Protein AF-A0A6A4HEB8-F1 (afdb_monomer)

Radius of gyration: 18.89 Å; Cα contacts (8 Å, |Δi|>4): 90; chains: 1; bounding box: 44×34×55 Å

Mean predicted aligned error: 11.98 Å

Secondary structure (DSSP, 8-state):
-HHHHHHHHHHHHHHHHHHTT---SS-TTSS-PPPPPSS--TTT--TT-SS-PPPTTS-TTS-S--TT--HHHHHHHHHHHHHHHHHHHHT---SSS-TT----SS---TT--PPPHHHHHHHHHHHHHHHHTS-GGGS------

Foldseek 3Di:
DVLLVVLVLLLCLVVVCVVVQHDRPQDPPPPDDPQDDFAADPVPDDPPDPDGDGHPPQPPVNQDDDPPTCQVSRLSSVVSVLVVVLLCVQPDPDDDDDDDDPQGSPHDDPPRPDDDPVSVVVSVVSVVVSLVPDRPVPRDPPPDD

Structure (mmCIF, N/CA/C/O backbone):
data_AF-A0A6A4HEB8-F1
#
_entry.id   AF-A0A6A4HEB8-F1
#
loop_
_atom_site.group_PDB
_atom_site.id
_atom_site.type_symbol
_atom_site.label_atom_id
_atom_site.label_alt_id
_atom_site.label_comp_id
_atom_site.label_asym_id
_atom_site.label_entity_id
_atom_site.label_seq_id
_atom_site.pdbx_PDB_ins_code
_atom_site.Cartn_x
_atom_site.Cartn_y
_atom_site.Cartn_z
_atom_site.occupancy
_atom_site.B_iso_or_equiv
_atom_site.auth_seq_id
_atom_site.auth_comp_id
_atom_site.auth_asym_id
_atom_site.auth_atom_id
_atom_site.pdbx_PDB_model_num
ATOM 1 N N . MET A 1 1 ? -17.908 6.199 5.463 1.00 66.69 1 MET A N 1
ATOM 2 C CA . MET A 1 1 ? -17.904 5.033 4.546 1.00 66.69 1 MET A CA 1
ATOM 3 C C . MET A 1 1 ? -17.167 5.230 3.214 1.00 66.69 1 MET A C 1
ATOM 5 O O . MET A 1 1 ? -16.189 4.523 3.014 1.00 66.69 1 MET A O 1
ATOM 9 N N . ARG A 1 2 ? -17.541 6.171 2.323 1.00 76.69 2 ARG A N 1
ATOM 10 C CA . ARG A 1 2 ? -16.935 6.311 0.967 1.00 76.69 2 ARG A CA 1
ATOM 11 C C . ARG A 1 2 ? -15.393 6.296 0.929 1.00 76.69 2 ARG A C 1
ATOM 13 O O . ARG A 1 2 ? -14.816 5.589 0.116 1.00 76.69 2 ARG A O 1
ATOM 20 N N . ARG A 1 3 ? -14.732 6.992 1.866 1.00 80.00 3 ARG A N 1
ATOM 21 C CA . ARG A 1 3 ? -13.261 6.988 2.036 1.00 80.00 3 ARG A CA 1
ATOM 22 C C . ARG A 1 3 ? -12.681 5.576 2.206 1.00 80.00 3 ARG A C 1
ATOM 24 O O . ARG A 1 3 ? -11.677 5.253 1.595 1.00 80.00 3 ARG A O 1
ATOM 31 N N . ARG A 1 4 ? -13.306 4.720 3.015 1.00 78.81 4 ARG A N 1
ATOM 32 C CA . ARG A 1 4 ? -12.812 3.353 3.257 1.00 78.81 4 ARG A CA 1
ATOM 33 C C . ARG A 1 4 ? -13.056 2.434 2.071 1.00 78.81 4 ARG A C 1
ATOM 35 O O . ARG A 1 4 ? -12.195 1.632 1.733 1.00 78.81 4 ARG A O 1
ATOM 42 N N . VAL A 1 5 ? -14.206 2.573 1.419 1.00 84.81 5 VAL A N 1
ATOM 43 C CA . VAL A 1 5 ? -14.484 1.838 0.180 1.00 84.81 5 VAL A CA 1
ATOM 44 C C . VAL A 1 5 ? -13.407 2.165 -0.854 1.00 84.81 5 VAL A C 1
ATOM 46 O O . VAL A 1 5 ? -12.793 1.254 -1.394 1.00 84.81 5 VAL A O 1
ATOM 49 N N . TRP A 1 6 ? -13.081 3.450 -1.017 1.00 87.50 6 TRP A N 1
ATOM 50 C CA . TRP A 1 6 ? -12.002 3.893 -1.897 1.00 87.50 6 TRP A CA 1
ATOM 51 C C . TRP A 1 6 ? -10.647 3.252 -1.564 1.00 87.50 6 TRP A C 1
ATOM 53 O O . TRP A 1 6 ? -10.038 2.626 -2.424 1.00 87.50 6 TRP A O 1
ATOM 63 N N . TRP A 1 7 ? -10.200 3.325 -0.306 1.00 88.94 7 TRP A N 1
ATOM 64 C CA . TRP A 1 7 ? -8.931 2.714 0.115 1.00 88.94 7 TRP A CA 1
ATOM 65 C C . TRP A 1 7 ? -8.907 1.184 -0.022 1.00 88.94 7 TRP A C 1
ATOM 67 O O . TRP A 1 7 ? -7.853 0.604 -0.263 1.00 88.94 7 TRP A O 1
ATOM 77 N N . THR A 1 8 ? -10.062 0.525 0.087 1.00 90.69 8 THR A N 1
ATOM 78 C CA . THR A 1 8 ? -10.182 -0.921 -0.149 1.00 90.69 8 THR A CA 1
ATOM 79 C C . THR A 1 8 ? -10.037 -1.254 -1.629 1.00 90.69 8 THR A C 1
ATOM 81 O O . THR A 1 8 ? -9.290 -2.165 -1.969 1.00 90.69 8 THR A O 1
ATOM 84 N N . ILE A 1 9 ? -10.702 -0.495 -2.502 1.00 92.88 9 ILE A N 1
ATOM 85 C CA . ILE A 1 9 ? -10.585 -0.640 -3.958 1.00 92.88 9 ILE A CA 1
ATOM 86 C C . ILE A 1 9 ? -9.133 -0.406 -4.391 1.00 92.88 9 ILE A C 1
ATOM 88 O O . ILE A 1 9 ? -8.578 -1.230 -5.105 1.00 92.88 9 ILE A O 1
ATOM 92 N N . MET A 1 10 ? -8.494 0.655 -3.890 1.00 91.38 10 MET A N 1
ATOM 93 C CA . MET A 1 10 ? -7.082 0.963 -4.155 1.00 91.38 10 MET A CA 1
ATOM 94 C C . MET A 1 10 ? -6.138 -0.172 -3.751 1.00 91.38 10 MET A C 1
ATOM 96 O O . MET A 1 10 ? -5.205 -0.491 -4.484 1.00 91.38 10 MET A O 1
ATOM 100 N N . TYR A 1 11 ? -6.369 -0.774 -2.581 1.00 93.06 11 TYR A N 1
ATOM 101 C CA . TYR A 1 11 ? -5.587 -1.918 -2.121 1.00 93.06 11 TYR A CA 1
ATOM 102 C C . TYR A 1 11 ? -5.750 -3.122 -3.056 1.00 93.06 11 TYR A C 1
ATOM 104 O O . TYR A 1 11 ? -4.752 -3.718 -3.449 1.00 93.06 11 TYR A O 1
ATOM 112 N N . TYR A 1 12 ? -6.986 -3.468 -3.429 1.00 95.31 12 TYR A N 1
ATOM 113 C CA . TYR A 1 12 ? -7.234 -4.615 -4.303 1.00 95.31 12 TYR A CA 1
ATOM 114 C C . TYR A 1 12 ? -6.743 -4.392 -5.731 1.00 95.31 12 TYR A C 1
ATOM 116 O O . TYR A 1 12 ? -6.182 -5.319 -6.299 1.00 95.31 12 TYR A O 1
ATOM 124 N N . ASP A 1 13 ? -6.888 -3.187 -6.284 1.00 93.31 13 ASP A N 1
ATOM 125 C CA . ASP A 1 13 ? -6.310 -2.828 -7.584 1.00 93.31 13 ASP A CA 1
ATOM 126 C C . ASP A 1 13 ? -4.800 -3.089 -7.588 1.00 93.31 13 ASP A C 1
ATOM 128 O O . ASP A 1 13 ? -4.293 -3.799 -8.452 1.00 93.31 13 ASP A O 1
ATOM 132 N N . LEU A 1 14 ? -4.091 -2.612 -6.560 1.00 90.81 14 LEU A N 1
ATOM 133 C CA . LEU A 1 14 ? -2.652 -2.819 -6.422 1.00 90.81 14 LEU A CA 1
ATOM 134 C C . LEU A 1 14 ? -2.279 -4.295 -6.227 1.00 90.81 14 LEU A C 1
ATOM 136 O O . LEU A 1 14 ? -1.371 -4.787 -6.889 1.00 90.81 14 LEU A O 1
ATOM 140 N N . PHE A 1 15 ? -2.968 -4.988 -5.319 1.00 92.62 15 PHE A N 1
ATOM 141 C CA . PHE A 1 15 ? -2.682 -6.380 -4.973 1.00 92.62 15 PHE A CA 1
ATOM 142 C C . PHE A 1 15 ? -2.943 -7.331 -6.144 1.00 92.62 15 PHE A C 1
ATOM 144 O O . PHE A 1 15 ? -2.106 -8.169 -6.460 1.00 92.62 15 PHE A O 1
ATOM 151 N N . VAL A 1 16 ? -4.094 -7.198 -6.807 1.00 93.56 16 VAL A N 1
ATOM 152 C CA . VAL A 1 16 ? -4.447 -8.039 -7.958 1.00 93.56 16 VAL A CA 1
ATOM 153 C C . VAL A 1 16 ? -3.485 -7.783 -9.111 1.00 93.56 16 VAL A C 1
A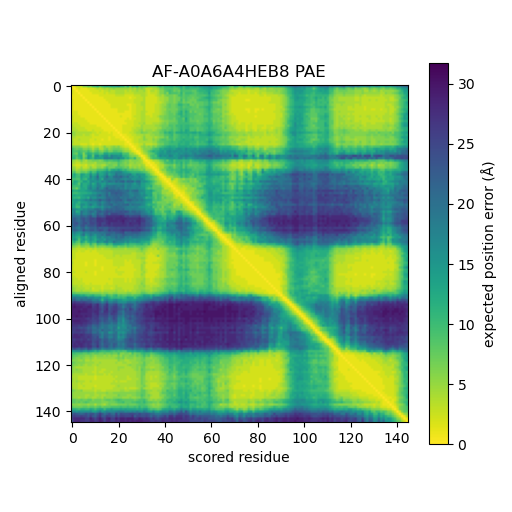TOM 155 O O . VAL A 1 16 ? -3.033 -8.732 -9.744 1.00 93.56 16 VAL A O 1
ATOM 158 N N . SER A 1 17 ? -3.118 -6.523 -9.341 1.00 88.31 17 SER A N 1
ATOM 159 C CA . SER A 1 17 ? -2.150 -6.158 -10.376 1.00 88.31 17 SER A CA 1
ATOM 160 C C . SER A 1 17 ? -0.781 -6.794 -10.137 1.00 88.31 17 SER A C 1
ATOM 162 O O . SER A 1 17 ? -0.190 -7.308 -11.082 1.00 88.31 17 SER A O 1
ATOM 164 N N . ASP A 1 18 ? -0.330 -6.877 -8.881 1.00 86.31 18 ASP A N 1
ATOM 165 C CA . ASP A 1 18 ? 0.897 -7.608 -8.529 1.00 86.31 18 ASP A CA 1
ATOM 166 C C . ASP A 1 18 ? 0.792 -9.098 -8.803 1.00 86.31 18 ASP A C 1
ATOM 168 O O . ASP A 1 18 ? 1.661 -9.667 -9.454 1.00 86.31 18 ASP A O 1
ATOM 172 N N . VAL A 1 19 ? -0.290 -9.732 -8.349 1.00 89.69 19 VAL A N 1
ATOM 173 C CA . VAL A 1 19 ? -0.509 -11.168 -8.575 1.00 89.69 19 VAL A CA 1
ATOM 174 C C . VAL A 1 19 ? -0.574 -11.487 -10.073 1.00 89.69 19 VAL A C 1
ATOM 176 O O . VAL A 1 19 ? -0.107 -12.537 -10.508 1.00 89.69 19 VAL A O 1
ATOM 179 N N . MET A 1 20 ? -1.140 -10.582 -10.872 1.00 87.62 20 MET A N 1
ATOM 180 C CA . MET A 1 20 ? -1.292 -10.743 -12.319 1.00 87.62 20 MET A CA 1
ATOM 181 C C . MET A 1 20 ? -0.091 -10.239 -13.133 1.00 87.62 20 MET A C 1
ATOM 183 O O . MET A 1 20 ? -0.106 -10.362 -14.360 1.00 87.62 20 MET A O 1
ATOM 187 N N . ASN A 1 21 ? 0.934 -9.671 -12.490 1.00 79.75 21 ASN A N 1
ATOM 188 C CA . ASN A 1 21 ? 2.053 -8.995 -13.151 1.00 79.75 21 ASN A CA 1
ATOM 189 C C . ASN A 1 21 ? 1.600 -7.931 -14.176 1.00 79.75 21 ASN A C 1
ATOM 191 O O . ASN A 1 21 ? 2.163 -7.815 -15.266 1.00 79.75 21 ASN A O 1
ATOM 195 N N . GLN A 1 22 ? 0.552 -7.176 -13.848 1.00 81.62 22 GLN A N 1
ATOM 196 C CA . GLN A 1 22 ? 0.005 -6.090 -14.663 1.00 81.62 22 GLN A CA 1
ATOM 197 C C . GLN A 1 22 ? 0.180 -4.738 -13.955 1.00 81.62 22 GLN A C 1
ATOM 199 O O . GLN A 1 22 ? 0.328 -4.696 -12.735 1.00 81.62 22 GLN A O 1
ATOM 204 N N . PRO A 1 23 ? 0.144 -3.610 -14.685 1.00 80.88 23 PRO A N 1
ATOM 205 C CA . PRO A 1 23 ? 0.020 -2.300 -14.059 1.00 80.88 23 PRO A CA 1
ATOM 206 C C . PRO A 1 23 ? -1.327 -2.136 -13.331 1.00 80.88 23 PRO A C 1
ATOM 208 O O . PRO A 1 23 ? -2.355 -2.509 -13.901 1.00 80.88 23 PRO A O 1
ATOM 211 N N . PRO A 1 24 ? -1.350 -1.499 -12.141 1.00 87.06 24 PRO A N 1
ATOM 212 C CA . PRO A 1 24 ? -2.582 -1.042 -11.503 1.00 87.06 24 PRO A CA 1
ATOM 213 C C . PRO A 1 24 ? -3.412 -0.153 -12.427 1.00 87.06 24 PRO A C 1
ATOM 215 O O . PRO A 1 24 ? -2.871 0.712 -13.122 1.00 87.06 24 PRO A O 1
ATOM 218 N N . LEU A 1 25 ? -4.732 -0.347 -12.420 1.00 88.06 25 LEU A N 1
ATOM 219 C CA . LEU A 1 25 ? -5.654 0.408 -13.268 1.0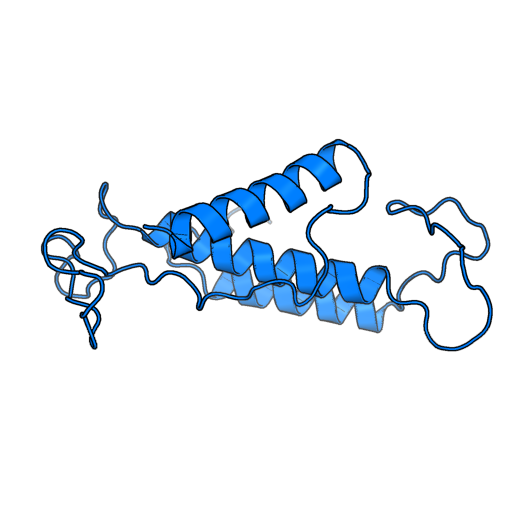0 88.06 25 LEU A CA 1
ATOM 220 C C . LEU A 1 25 ? -5.882 1.819 -12.728 1.00 88.06 25 LEU A C 1
ATOM 222 O O . LEU A 1 25 ? -6.154 2.749 -13.492 1.00 88.06 25 LEU A O 1
ATOM 226 N N . ILE A 1 26 ? -5.783 2.003 -11.410 1.00 88.88 26 ILE A N 1
ATOM 227 C CA . ILE A 1 26 ? -5.977 3.309 -10.795 1.00 88.88 26 ILE A CA 1
ATOM 228 C C . ILE A 1 26 ? -4.677 4.099 -10.889 1.00 88.88 26 ILE A C 1
ATOM 230 O O . ILE A 1 26 ? -3.726 3.875 -10.130 1.00 88.88 26 ILE A O 1
ATOM 234 N N . ALA A 1 27 ? -4.677 5.067 -11.806 1.00 81.44 27 ALA A N 1
ATOM 235 C CA . ALA A 1 27 ? -3.561 5.967 -12.057 1.00 81.44 27 ALA A CA 1
ATOM 236 C C . ALA A 1 27 ? -3.055 6.664 -10.784 1.00 81.44 27 ALA A C 1
ATOM 238 O O . ALA A 1 27 ? -3.811 6.964 -9.851 1.00 81.44 27 ALA A O 1
ATOM 239 N N . ASP A 1 28 ? -1.756 6.955 -10.768 1.00 70.50 28 ASP A N 1
ATOM 240 C CA . ASP A 1 28 ? -1.163 7.814 -9.750 1.00 70.50 28 ASP A CA 1
ATOM 241 C C . ASP A 1 28 ? -1.813 9.202 -9.776 1.00 70.50 28 ASP A C 1
ATOM 243 O O . ASP A 1 28 ? -2.105 9.751 -10.836 1.00 70.50 28 ASP A O 1
ATOM 247 N N . ASN A 1 29 ? -2.068 9.758 -8.588 1.00 68.31 29 ASN A N 1
ATOM 248 C CA . ASN A 1 29 ? -2.780 11.027 -8.379 1.00 68.31 29 ASN A CA 1
ATOM 249 C C . ASN A 1 29 ? -4.270 11.039 -8.788 1.00 68.31 29 ASN A C 1
ATOM 251 O O . ASN A 1 29 ? -4.880 12.108 -8.817 1.00 68.31 29 ASN A O 1
ATOM 255 N N . SER A 1 30 ? -4.888 9.875 -9.033 1.00 72.00 30 SER A N 1
ATOM 256 C CA . SER A 1 30 ? -6.354 9.756 -9.049 1.00 72.00 30 SER A CA 1
ATOM 257 C C . SER A 1 30 ? -6.951 10.158 -7.689 1.00 72.00 30 SER A C 1
ATOM 259 O O . SER A 1 30 ? -6.234 10.197 -6.686 1.00 72.00 30 SER A O 1
ATOM 261 N N . PHE A 1 31 ? -8.251 10.479 -7.658 1.00 62.31 31 PHE A N 1
ATOM 262 C CA . PHE A 1 31 ? -8.986 11.036 -6.510 1.00 62.31 31 PHE A CA 1
ATOM 263 C C . PHE A 1 31 ? -8.432 10.579 -5.147 1.00 62.31 31 PHE A C 1
ATOM 265 O O . PHE A 1 31 ? -8.622 9.438 -4.728 1.00 62.31 31 PHE A O 1
ATOM 272 N N . SER A 1 32 ? -7.732 11.467 -4.434 1.00 64.69 32 SER A N 1
ATOM 273 C CA . SER A 1 32 ? -7.087 11.125 -3.167 1.00 64.69 32 SER A CA 1
ATOM 274 C C . SER A 1 32 ? -7.930 11.611 -1.990 1.00 64.69 32 SER A C 1
ATOM 276 O O . SER A 1 32 ? -7.947 12.775 -1.595 1.00 64.69 32 SER A O 1
ATOM 278 N N . THR A 1 33 ? -8.676 10.692 -1.382 1.00 72.25 33 THR A N 1
ATOM 279 C CA . THR A 1 33 ? -9.223 10.955 -0.047 1.00 72.25 33 THR A CA 1
ATOM 280 C C . THR A 1 33 ? -8.106 10.882 0.992 1.00 72.25 33 THR A C 1
ATOM 282 O O . THR A 1 33 ? -7.223 10.035 0.865 1.00 72.25 33 THR A O 1
ATOM 285 N N . LYS A 1 34 ? -8.180 11.686 2.065 1.00 78.75 34 LYS A N 1
ATOM 286 C CA . LYS A 1 34 ? -7.283 11.556 3.234 1.00 78.75 34 LYS A CA 1
ATOM 287 C C . LYS A 1 34 ? -7.211 10.101 3.727 1.00 78.75 34 LYS A C 1
ATOM 289 O O . LYS A 1 34 ? -8.171 9.343 3.547 1.00 78.75 34 LYS A O 1
ATOM 294 N N . LEU A 1 35 ? -6.109 9.733 4.386 1.00 79.38 35 LEU A N 1
ATOM 295 C CA . LEU A 1 35 ? -5.993 8.423 5.028 1.00 79.38 35 LEU A CA 1
ATOM 296 C C . LEU A 1 35 ? -7.153 8.200 6.025 1.00 79.38 35 LEU A C 1
ATOM 298 O O . LEU A 1 35 ? -7.622 9.150 6.667 1.00 79.38 35 LEU A O 1
ATOM 302 N N . PRO A 1 36 ? -7.681 6.971 6.124 1.00 75.12 36 PRO A N 1
ATOM 303 C CA . PRO A 1 36 ? -8.626 6.6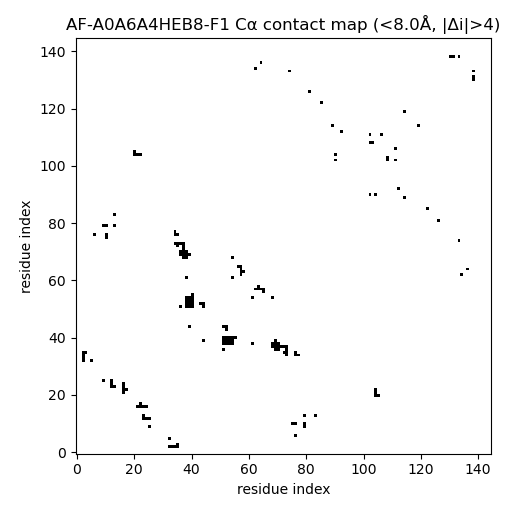06 7.172 1.00 75.12 36 PRO A CA 1
ATOM 304 C C . PRO A 1 36 ? -7.918 6.647 8.525 1.00 75.12 36 PRO A C 1
ATOM 306 O O . PRO A 1 36 ? -6.769 6.235 8.621 1.00 75.12 36 PRO A O 1
ATOM 309 N N . VAL A 1 37 ? -8.615 7.117 9.557 1.00 72.75 37 VAL A N 1
ATOM 310 C CA . VAL A 1 37 ? -8.073 7.181 10.919 1.00 72.75 37 VAL A CA 1
ATOM 311 C C . VAL A 1 37 ? -8.584 5.993 11.726 1.00 72.75 37 VAL A C 1
ATOM 313 O O . VAL A 1 37 ? -9.772 5.668 11.647 1.00 72.75 37 VAL A O 1
ATOM 316 N N . ALA A 1 38 ? -7.692 5.357 12.485 1.00 64.50 38 ALA A N 1
ATOM 317 C CA . ALA A 1 38 ? -7.961 4.175 13.297 1.00 64.50 38 ALA A CA 1
ATOM 318 C C . ALA A 1 38 ? -8.999 4.381 14.403 1.00 64.50 38 ALA A C 1
ATOM 320 O O . ALA A 1 38 ? -9.847 3.514 14.611 1.00 64.50 38 ALA A O 1
ATOM 321 N N . ASN A 1 39 ? -8.913 5.503 15.122 1.00 63.25 39 ASN A N 1
ATOM 322 C CA . ASN A 1 39 ? -9.691 5.749 16.336 1.00 63.25 39 ASN A CA 1
ATOM 323 C C . ASN A 1 39 ? -10.926 6.597 16.037 1.00 63.25 39 ASN A C 1
ATOM 325 O O . ASN A 1 39 ? -11.032 7.719 16.518 1.00 63.25 39 ASN A O 1
ATOM 329 N N . VAL A 1 40 ? -11.826 6.091 15.199 1.00 62.50 40 VAL A N 1
ATOM 330 C CA . VAL A 1 40 ? -13.070 6.788 14.859 1.00 62.50 40 VAL A CA 1
ATOM 331 C C . VAL A 1 40 ? -14.243 5.971 15.385 1.00 62.50 40 VAL A C 1
ATOM 333 O O . VAL A 1 40 ? -14.499 4.885 14.870 1.00 62.50 40 VAL A O 1
ATOM 336 N N . ASP A 1 41 ? -14.972 6.501 16.368 1.00 62.34 41 ASP A N 1
ATOM 337 C CA . ASP A 1 41 ? -16.285 5.959 16.738 1.00 62.34 41 ASP A CA 1
ATOM 338 C C . ASP A 1 41 ? -17.305 6.229 15.616 1.00 62.34 41 ASP A C 1
ATOM 340 O O . ASP A 1 41 ? -17.724 7.362 15.377 1.00 62.34 41 ASP A O 1
ATOM 344 N N . GLU A 1 42 ? -17.707 5.179 14.901 1.00 59.50 42 GLU A N 1
ATOM 345 C CA . GLU A 1 42 ? -18.633 5.264 13.766 1.00 59.50 42 GLU A CA 1
ATOM 346 C C . GLU A 1 42 ? -20.080 5.533 14.131 1.00 59.50 42 GLU A C 1
ATOM 348 O O . GLU A 1 42 ? -20.824 6.027 13.283 1.00 59.50 42 GLU A O 1
ATOM 353 N N . LYS A 1 43 ? -20.487 5.252 15.371 1.00 63.41 43 LYS A N 1
ATOM 354 C CA . LYS A 1 43 ? -21.831 5.626 15.821 1.00 63.41 43 LYS A CA 1
ATOM 355 C C . LYS A 1 43 ? -21.969 7.147 15.892 1.00 63.41 43 LYS A C 1
ATOM 357 O O . LYS A 1 43 ? -23.077 7.665 15.808 1.00 63.41 43 LYS A O 1
ATOM 362 N N . VAL A 1 44 ? -20.840 7.849 16.012 1.00 63.62 44 VAL A N 1
ATOM 363 C CA . VAL A 1 44 ? -20.765 9.299 16.222 1.00 63.62 44 VAL A CA 1
ATOM 364 C C . VAL A 1 44 ? -20.146 10.032 15.019 1.00 63.62 44 VAL A C 1
ATOM 366 O O . VAL A 1 44 ? -20.385 11.225 14.823 1.00 63.62 44 VAL A O 1
ATOM 369 N N . PHE A 1 45 ? -19.367 9.347 14.174 1.00 63.94 45 PHE A N 1
ATOM 370 C CA . PHE A 1 45 ? -18.693 9.950 13.022 1.00 63.94 45 PHE A CA 1
ATOM 371 C C . PHE A 1 45 ? -19.580 10.000 11.770 1.00 63.94 45 PHE A C 1
ATOM 373 O O . PHE A 1 45 ? -19.689 9.039 11.005 1.00 63.94 45 PHE A O 1
ATOM 380 N N . GLY A 1 46 ? -20.179 11.167 11.533 1.00 65.38 46 GLY A N 1
ATOM 381 C CA . GLY A 1 46 ? -21.050 11.455 10.397 1.00 65.38 46 GLY A CA 1
ATOM 382 C C . GLY A 1 46 ? -20.413 12.362 9.331 1.00 65.38 46 GLY A C 1
ATOM 383 O O . GLY A 1 46 ? -19.288 12.839 9.483 1.00 65.38 46 GLY A O 1
ATOM 384 N N . PRO A 1 47 ? -21.140 12.656 8.235 1.00 58.12 47 PRO A N 1
ATOM 385 C CA . PRO A 1 47 ? -20.659 13.507 7.139 1.00 58.12 47 PRO A CA 1
ATOM 386 C C . PRO A 1 47 ? -20.257 14.931 7.559 1.00 58.12 47 PRO A C 1
ATOM 388 O O . PRO A 1 47 ? -19.443 15.551 6.883 1.00 58.12 47 PRO A O 1
ATOM 391 N N . MET A 1 48 ? -20.813 15.425 8.671 1.00 65.62 48 MET A N 1
ATOM 392 C CA . MET A 1 48 ? -20.568 16.765 9.222 1.00 65.62 48 MET A CA 1
ATOM 393 C C . MET A 1 48 ? -19.526 16.781 10.349 1.00 65.62 48 MET A C 1
ATOM 395 O O . MET A 1 48 ? -19.260 17.831 10.933 1.00 65.62 48 MET A O 1
ATOM 399 N N . SER A 1 49 ? -18.938 15.634 10.695 1.00 63.91 49 SER A N 1
ATOM 400 C CA . SER A 1 49 ? -17.950 15.562 11.768 1.00 63.91 49 SER A CA 1
ATOM 401 C C . SER A 1 49 ? -16.672 16.308 11.375 1.00 63.91 49 SER A C 1
ATOM 403 O O . SER A 1 49 ? -15.925 15.887 10.494 1.00 63.91 49 SER A O 1
ATOM 405 N N . ILE A 1 50 ? -16.400 17.411 12.073 1.00 64.81 50 ILE A N 1
ATOM 406 C CA . ILE A 1 50 ? -15.173 18.216 11.928 1.00 64.81 50 ILE A CA 1
ATOM 407 C C . ILE A 1 50 ? -14.006 17.697 12.782 1.00 64.81 50 ILE A C 1
ATOM 409 O O . ILE A 1 50 ? -12.875 18.158 12.640 1.00 64.81 50 ILE A O 1
ATOM 413 N N . ARG A 1 51 ? -14.273 16.744 13.683 1.00 57.31 51 ARG A N 1
ATOM 414 C CA . ARG A 1 51 ? -13.295 16.111 14.577 1.00 57.31 51 ARG A CA 1
ATOM 415 C C . ARG A 1 51 ? -13.514 14.602 14.603 1.00 57.31 51 ARG A C 1
ATOM 417 O O . ARG A 1 51 ? -14.619 14.128 14.349 1.00 57.31 51 ARG A O 1
ATOM 424 N N . ILE A 1 52 ? -12.445 13.867 14.888 1.00 61.62 52 ILE A N 1
ATOM 425 C CA . ILE A 1 52 ? -12.459 12.409 15.014 1.00 61.62 52 ILE A CA 1
ATOM 426 C C . ILE A 1 52 ? -12.858 12.066 16.458 1.00 61.62 52 ILE A C 1
ATOM 428 O O . ILE A 1 52 ? -12.116 12.434 17.369 1.00 61.62 52 ILE A O 1
ATOM 432 N N . PRO A 1 53 ? -14.030 11.444 16.687 1.00 59.75 53 PRO A N 1
ATOM 433 C CA . PRO A 1 53 ? -14.456 11.062 18.025 1.00 59.75 53 PRO A CA 1
ATOM 434 C C . PRO A 1 53 ? -13.600 9.886 18.524 1.00 59.75 53 PRO A C 1
ATOM 436 O O . PRO A 1 53 ? -13.431 8.921 17.772 1.00 59.75 53 PRO A O 1
ATOM 439 N N . PRO A 1 54 ? -13.061 9.950 19.755 1.00 57.50 54 PRO A N 1
ATOM 440 C CA . PRO A 1 54 ? -12.253 8.874 20.321 1.00 57.50 54 PRO A CA 1
ATOM 441 C C . PRO A 1 54 ? -13.079 7.590 20.465 1.00 57.50 54 PRO A C 1
ATOM 443 O O . PRO A 1 54 ? -14.278 7.634 20.732 1.00 57.50 54 PRO A O 1
ATOM 446 N N . THR A 1 55 ? -12.441 6.435 20.282 1.00 58.62 55 THR A N 1
ATOM 447 C CA . THR A 1 55 ? -13.094 5.124 20.410 1.00 58.62 55 THR A CA 1
ATOM 448 C C . THR A 1 55 ? -13.395 4.795 21.866 1.00 58.62 55 THR A C 1
ATOM 450 O O . THR A 1 55 ? -12.505 4.884 22.705 1.00 58.62 55 THR A O 1
ATOM 453 N N . THR A 1 56 ? -14.600 4.300 22.144 1.00 56.94 56 THR A N 1
ATOM 454 C CA . THR A 1 56 ? -15.057 3.867 23.479 1.00 56.94 56 THR A CA 1
ATOM 455 C C . THR A 1 56 ? -14.345 2.615 24.016 1.00 56.94 56 THR A C 1
ATOM 457 O O . THR A 1 56 ? -14.470 2.314 25.196 1.00 56.94 56 THR A O 1
ATOM 460 N N . ALA A 1 57 ? -13.618 1.878 23.165 1.00 54.41 57 ALA A N 1
ATOM 461 C CA . ALA A 1 57 ? -13.040 0.562 23.470 1.00 54.41 57 ALA A CA 1
ATOM 462 C C . ALA A 1 57 ? -11.515 0.458 23.241 1.00 54.41 57 ALA A C 1
ATOM 464 O O . ALA A 1 57 ? -10.973 -0.644 23.188 1.00 54.41 57 ALA A O 1
ATOM 465 N N . GLY A 1 58 ? -10.814 1.583 23.077 1.00 51.34 58 GLY A N 1
ATOM 466 C CA . GLY A 1 58 ? -9.352 1.593 23.188 1.00 51.34 58 GLY A CA 1
ATOM 467 C C . GLY A 1 58 ? -8.993 1.661 24.669 1.00 51.34 58 GLY A C 1
ATOM 468 O O . GLY A 1 58 ? -9.614 2.452 25.370 1.00 51.34 58 GLY A O 1
ATOM 469 N N . GLY A 1 59 ? -8.054 0.834 25.144 1.00 46.47 59 GLY A N 1
ATOM 470 C CA . GLY A 1 59 ? -7.555 0.881 26.531 1.00 46.47 59 GLY A CA 1
ATOM 471 C C . GLY A 1 59 ? -7.097 2.284 26.963 1.00 46.47 59 GLY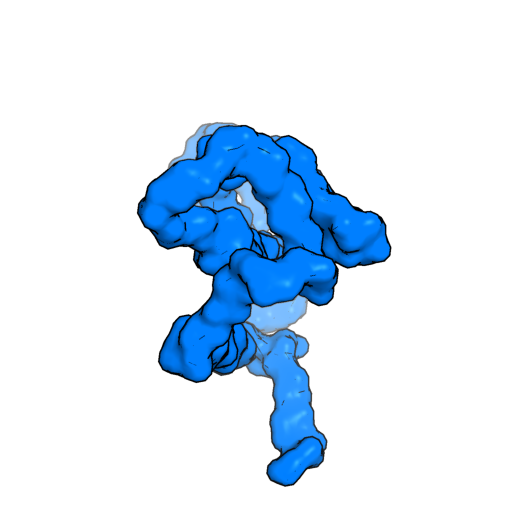 A C 1
ATOM 472 O O . GLY A 1 59 ? -7.124 3.209 26.162 1.00 46.47 59 GLY A O 1
ATOM 473 N N . GLU A 1 60 ? -6.676 2.465 28.217 1.00 42.50 60 GLU A N 1
ATOM 474 C CA . GLU A 1 60 ? -6.381 3.788 28.816 1.00 42.50 60 GLU A CA 1
ATOM 475 C C . GLU A 1 60 ? -5.407 4.689 28.014 1.00 42.50 60 GLU A C 1
ATOM 477 O O . GLU A 1 60 ? -5.422 5.906 28.176 1.00 42.50 60 GLU A O 1
ATOM 482 N N . ASP A 1 61 ? -4.614 4.127 27.099 1.00 52.25 61 ASP A N 1
ATOM 483 C CA . ASP A 1 61 ? -3.680 4.813 26.191 1.00 52.25 61 ASP A CA 1
ATOM 484 C C . ASP A 1 61 ? -4.170 4.915 24.726 1.00 52.25 61 ASP A C 1
ATOM 486 O O . ASP A 1 61 ? -3.479 5.415 23.835 1.00 52.25 61 ASP A O 1
ATOM 490 N N . GLY A 1 62 ? -5.356 4.382 24.444 1.00 53.59 62 GLY A N 1
ATOM 491 C CA . GLY A 1 62 ? -5.916 4.214 23.116 1.00 53.59 62 GLY A CA 1
ATOM 492 C C . GLY A 1 62 ? -5.143 3.237 22.229 1.00 53.59 62 GLY A C 1
ATOM 493 O O . GLY A 1 62 ? -5.418 3.225 21.038 1.00 53.59 62 GLY A O 1
ATOM 494 N N . SER A 1 63 ? -4.183 2.446 22.719 1.00 53.28 63 SER A N 1
ATOM 495 C CA . SER A 1 63 ? -3.284 1.607 21.900 1.00 53.28 63 SER A CA 1
ATOM 496 C C . SER A 1 63 ? -3.755 0.157 21.736 1.00 53.28 63 SER A C 1
ATOM 498 O O . SER A 1 63 ? -3.340 -0.515 20.786 1.00 53.28 63 SER A O 1
ATOM 500 N N . GLY A 1 64 ? -4.655 -0.296 22.615 1.00 56.09 64 GLY A N 1
ATOM 501 C CA . GLY A 1 64 ? -5.154 -1.669 22.649 1.00 56.09 64 GLY A CA 1
ATOM 502 C C . GLY A 1 64 ? -5.818 -2.135 21.349 1.00 56.09 64 GLY A C 1
ATOM 503 O O . GLY A 1 64 ? -6.481 -1.369 20.640 1.00 56.09 64 GLY A O 1
ATOM 504 N N . TYR A 1 65 ? -5.655 -3.424 21.043 1.00 54.91 65 TYR A N 1
ATOM 505 C CA . TYR A 1 65 ? -6.411 -4.089 19.987 1.00 54.91 65 TYR A CA 1
ATOM 506 C C . TYR A 1 65 ? -7.905 -4.043 20.327 1.00 54.91 65 TYR A C 1
ATOM 508 O O . TYR A 1 65 ? -8.351 -4.603 21.325 1.00 54.91 65 TYR A O 1
ATOM 516 N N . CYS A 1 66 ? -8.685 -3.386 19.476 1.00 61.19 66 CYS A N 1
ATOM 517 C CA . CYS A 1 66 ? -10.137 -3.431 19.517 1.00 61.19 66 CYS A CA 1
ATOM 518 C C . CYS A 1 66 ? -10.602 -4.220 18.294 1.00 61.19 66 CYS A C 1
ATOM 520 O O . CYS A 1 66 ? -10.194 -3.904 17.175 1.00 61.19 66 CYS A O 1
ATOM 522 N N . LYS A 1 67 ? -11.462 -5.225 18.496 1.00 57.16 67 LYS A N 1
ATOM 523 C CA . LYS A 1 67 ? -12.044 -6.025 17.405 1.00 57.16 67 LYS A CA 1
ATOM 524 C C . LYS A 1 67 ? -12.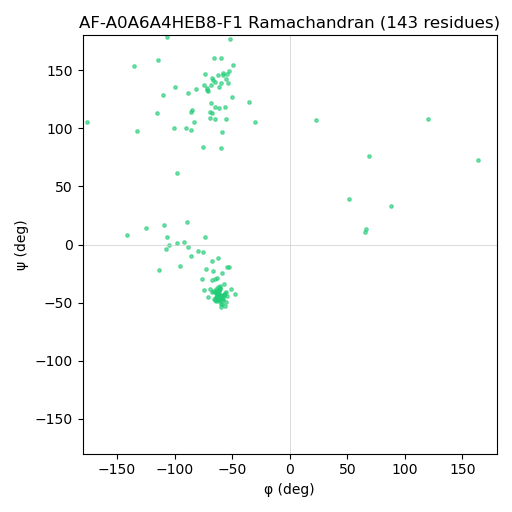791 -5.153 16.387 1.00 57.16 67 LYS A C 1
ATOM 526 O O . LYS A 1 67 ? -12.736 -5.425 15.193 1.00 57.16 67 LYS A O 1
ATOM 531 N N . ASP A 1 68 ? -13.410 -4.076 16.867 1.00 58.16 68 ASP A N 1
ATOM 532 C CA . ASP A 1 68 ? -14.113 -3.081 16.049 1.00 58.16 68 ASP A CA 1
ATOM 533 C C . ASP A 1 68 ? -13.199 -1.908 15.634 1.00 58.16 68 ASP A C 1
ATOM 535 O O . ASP A 1 68 ? -13.625 -0.953 14.984 1.00 58.16 68 ASP A O 1
ATOM 539 N N . GLY A 1 69 ? -11.919 -1.964 16.012 1.00 65.06 69 GLY A N 1
ATOM 540 C CA . GLY A 1 69 ? -10.928 -0.939 15.731 1.00 65.06 69 GLY A CA 1
ATOM 541 C C . GLY A 1 69 ? -10.475 -0.957 14.273 1.00 65.06 69 GLY A C 1
ATOM 542 O O . GLY A 1 69 ? -10.146 -1.990 13.697 1.00 65.06 69 GLY A O 1
ATOM 543 N N . MET A 1 70 ? -10.349 0.226 13.675 1.00 74.12 70 MET A N 1
ATOM 544 C CA . MET A 1 70 ? -9.963 0.384 12.264 1.00 74.12 70 MET A CA 1
ATOM 545 C C . MET A 1 70 ? -8.442 0.470 12.063 1.00 74.12 70 MET A C 1
ATOM 547 O O . MET A 1 70 ? -7.964 0.939 11.031 1.00 74.12 70 MET A O 1
ATOM 551 N N . ARG A 1 71 ? -7.657 0.004 13.040 1.00 77.62 71 ARG A N 1
ATOM 552 C CA . ARG A 1 71 ? -6.187 0.093 13.041 1.00 77.62 71 ARG A CA 1
ATOM 553 C C . ARG A 1 71 ? -5.541 -0.697 11.923 1.00 77.62 71 ARG A C 1
ATOM 555 O O . ARG A 1 71 ? -4.706 -0.162 11.202 1.00 77.62 71 ARG A O 1
ATOM 562 N N . TYR A 1 72 ? -5.983 -1.938 11.735 1.00 80.50 72 TYR A N 1
ATOM 563 C CA . TYR A 1 72 ? -5.540 -2.749 10.606 1.00 80.50 72 TYR A CA 1
ATOM 564 C C . TYR A 1 72 ? -5.818 -2.032 9.279 1.00 80.50 72 TYR A C 1
ATOM 566 O O . TYR A 1 72 ? -4.971 -1.990 8.389 1.00 80.50 72 TYR A O 1
ATOM 574 N N . PHE A 1 73 ? -6.996 -1.411 9.164 1.00 85.06 73 PHE A N 1
ATOM 575 C CA . PHE A 1 73 ? -7.397 -0.691 7.964 1.00 85.06 73 PHE A CA 1
ATOM 576 C C . PHE A 1 73 ? -6.481 0.505 7.676 1.00 85.06 73 PHE A C 1
ATOM 578 O O . PHE A 1 73 ? -6.063 0.700 6.531 1.00 85.06 73 PHE A O 1
ATOM 585 N N . GLU A 1 74 ? -6.156 1.296 8.699 1.00 85.00 74 GLU A N 1
ATOM 586 C CA . GLU A 1 74 ? -5.202 2.403 8.594 1.00 85.00 74 GLU A CA 1
ATOM 587 C C . GLU A 1 74 ? -3.817 1.903 8.164 1.00 85.00 74 GLU A C 1
ATOM 589 O O . GLU A 1 74 ? -3.271 2.392 7.174 1.00 85.00 74 GLU A O 1
ATOM 594 N N . ILE A 1 75 ? -3.282 0.888 8.847 1.00 87.56 75 ILE A N 1
ATOM 595 C CA . ILE A 1 75 ? -1.960 0.313 8.561 1.00 87.56 75 ILE A CA 1
ATOM 596 C C . ILE A 1 75 ? -1.894 -0.213 7.127 1.00 87.56 75 ILE A C 1
ATOM 598 O O . ILE A 1 75 ? -0.968 0.120 6.387 1.00 87.56 75 ILE A O 1
ATOM 602 N N . ARG A 1 76 ? -2.917 -0.952 6.683 1.00 89.81 76 ARG A N 1
ATOM 603 C CA . ARG A 1 76 ? -3.031 -1.436 5.301 1.00 89.81 76 ARG A CA 1
ATOM 604 C C . ARG A 1 76 ? -3.086 -0.287 4.291 1.00 89.81 76 ARG A C 1
ATOM 606 O O . ARG A 1 76 ? -2.493 -0.380 3.216 1.00 89.81 76 ARG A O 1
ATOM 613 N N . SER A 1 77 ? -3.763 0.810 4.626 1.00 90.50 77 SER A N 1
ATOM 614 C CA . SER A 1 77 ? -3.826 1.999 3.764 1.00 90.50 77 SER A CA 1
ATOM 615 C C . SER A 1 77 ? -2.457 2.683 3.651 1.00 90.50 77 SER A C 1
ATOM 617 O O . SER A 1 77 ? -2.050 3.060 2.552 1.00 90.50 77 SER A O 1
ATOM 619 N N . ARG A 1 78 ? -1.703 2.776 4.757 1.00 90.81 78 ARG A N 1
ATOM 620 C CA . ARG A 1 78 ? -0.316 3.279 4.760 1.00 90.81 78 ARG A CA 1
ATOM 621 C C . ARG A 1 78 ? 0.613 2.382 3.937 1.00 90.81 78 ARG A C 1
ATOM 623 O O . ARG A 1 78 ? 1.377 2.900 3.129 1.00 90.81 78 ARG A O 1
ATOM 630 N N . LEU A 1 79 ? 0.495 1.060 4.075 1.00 92.50 79 LEU A N 1
ATOM 631 C CA . LEU A 1 79 ? 1.247 0.098 3.262 1.00 92.50 79 LEU A CA 1
ATOM 632 C C . LEU A 1 79 ? 0.956 0.274 1.767 1.00 92.50 79 LEU A C 1
ATOM 634 O O . LEU A 1 79 ? 1.873 0.316 0.954 1.00 92.50 79 LEU A O 1
ATOM 638 N N . THR A 1 80 ? -0.319 0.437 1.408 1.00 92.00 80 THR A N 1
ATOM 639 C CA . THR A 1 80 ? -0.743 0.662 0.016 1.00 92.00 80 THR A CA 1
ATOM 640 C C . THR A 1 80 ? -0.055 1.894 -0.579 1.00 92.00 80 THR A C 1
ATOM 642 O O . THR A 1 80 ? 0.440 1.843 -1.703 1.00 92.00 80 THR A O 1
ATOM 645 N N . LEU A 1 81 ? 0.026 2.995 0.178 1.00 90.50 81 LEU A N 1
ATOM 646 C CA . LEU A 1 81 ? 0.741 4.201 -0.252 1.00 90.50 81 LEU A CA 1
ATOM 647 C C . LEU A 1 81 ? 2.241 3.971 -0.428 1.00 90.50 81 LEU A C 1
ATOM 649 O O . LEU A 1 81 ? 2.800 4.407 -1.434 1.00 90.50 81 LEU A O 1
ATOM 653 N N . LEU A 1 82 ? 2.877 3.292 0.528 1.00 92.38 82 LEU A N 1
ATOM 654 C CA . LEU A 1 82 ? 4.306 2.987 0.477 1.00 92.38 82 LEU A CA 1
ATOM 655 C C . LEU A 1 82 ? 4.647 2.178 -0.779 1.00 92.38 82 LEU A C 1
ATOM 657 O O . LEU A 1 82 ? 5.502 2.581 -1.566 1.00 92.38 82 LEU A O 1
ATOM 661 N N . VAL A 1 83 ? 3.917 1.085 -1.014 1.00 90.25 83 VAL A N 1
ATOM 662 C CA . VAL A 1 83 ? 4.134 0.206 -2.171 1.00 90.25 83 VAL A CA 1
ATOM 663 C C . VAL A 1 83 ? 3.917 0.962 -3.483 1.00 90.25 83 VAL A C 1
ATOM 665 O O . VAL A 1 83 ? 4.723 0.831 -4.401 1.00 90.25 83 VAL A O 1
ATOM 668 N N . ARG A 1 84 ? 2.877 1.802 -3.583 1.00 87.50 84 ARG A N 1
ATOM 669 C CA . ARG A 1 84 ? 2.669 2.648 -4.772 1.00 87.50 84 ARG A CA 1
ATOM 670 C C . ARG A 1 84 ? 3.812 3.638 -4.986 1.00 87.50 84 ARG A C 1
ATOM 672 O O . ARG A 1 84 ? 4.267 3.790 -6.113 1.00 87.50 84 ARG A O 1
ATOM 679 N N . SER A 1 85 ? 4.293 4.287 -3.925 1.00 87.50 85 SER A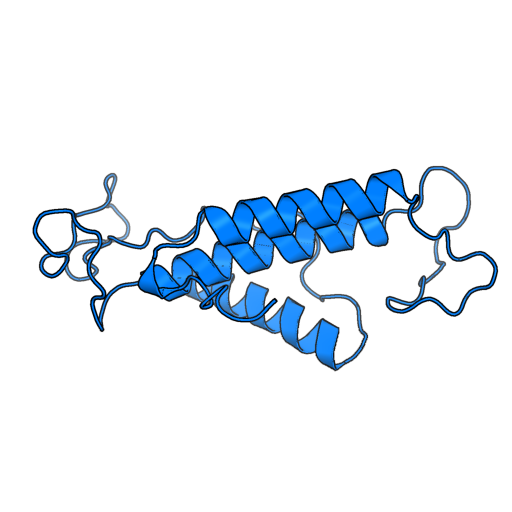 N 1
ATOM 680 C CA . SER A 1 85 ? 5.409 5.238 -4.008 1.00 87.50 85 SER A CA 1
ATOM 681 C C . SER A 1 85 ? 6.691 4.572 -4.514 1.00 87.50 85 SER A C 1
ATOM 683 O O . SER A 1 85 ? 7.345 5.094 -5.418 1.00 87.50 85 SER A O 1
ATOM 685 N N . ILE A 1 86 ? 7.009 3.388 -3.980 1.00 87.25 86 ILE A N 1
ATOM 686 C CA . ILE A 1 86 ? 8.141 2.558 -4.409 1.00 87.25 86 ILE A CA 1
ATOM 687 C C . ILE A 1 86 ? 7.991 2.178 -5.885 1.00 87.25 86 ILE A C 1
ATOM 689 O O . ILE A 1 86 ? 8.866 2.496 -6.688 1.00 87.25 86 ILE A O 1
ATOM 693 N N . LYS A 1 87 ? 6.853 1.595 -6.274 1.00 81.38 87 LYS A N 1
ATOM 694 C CA . LYS A 1 87 ? 6.613 1.167 -7.660 1.00 81.38 87 LYS A CA 1
ATOM 695 C C . LYS A 1 87 ? 6.629 2.305 -8.658 1.00 81.38 87 LYS A C 1
ATOM 697 O O . LYS A 1 87 ? 7.105 2.119 -9.771 1.00 81.38 87 LYS A O 1
ATOM 702 N N . ARG A 1 88 ? 6.126 3.480 -8.285 1.00 79.31 88 ARG A N 1
ATOM 703 C CA . ARG A 1 88 ? 6.205 4.659 -9.144 1.00 79.31 88 ARG A CA 1
ATOM 704 C C . ARG A 1 88 ? 7.661 4.975 -9.467 1.00 79.31 88 ARG A C 1
ATOM 706 O O . ARG A 1 88 ? 7.988 5.134 -10.634 1.00 79.31 88 ARG A O 1
ATOM 713 N N . ARG A 1 89 ? 8.543 5.000 -8.462 1.00 78.75 89 ARG A N 1
ATOM 714 C CA . ARG A 1 89 ? 9.982 5.248 -8.670 1.00 78.75 89 ARG A CA 1
ATOM 715 C C . ARG A 1 89 ? 10.651 4.148 -9.493 1.00 78.75 89 ARG A C 1
ATOM 717 O O . ARG A 1 89 ? 11.454 4.468 -10.353 1.00 78.75 89 ARG A O 1
ATOM 724 N N . MET A 1 90 ? 10.267 2.888 -9.294 1.00 72.88 90 MET A N 1
ATOM 725 C CA . MET A 1 90 ? 10.779 1.768 -10.097 1.00 72.88 90 MET A CA 1
ATOM 726 C C . MET A 1 90 ? 10.365 1.839 -11.574 1.00 72.88 90 MET A C 1
ATOM 728 O O . MET A 1 90 ? 11.090 1.353 -12.432 1.00 72.88 90 MET A O 1
ATOM 732 N N . ASN A 1 91 ? 9.203 2.427 -11.871 1.00 65.44 91 ASN A N 1
ATOM 733 C CA . ASN A 1 91 ? 8.625 2.466 -13.216 1.00 65.44 91 ASN A CA 1
ATOM 734 C C . ASN A 1 91 ? 8.708 3.850 -13.885 1.00 65.44 91 ASN A C 1
ATOM 736 O O . ASN A 1 91 ? 8.116 4.039 -14.948 1.00 65.44 91 ASN A O 1
ATOM 740 N N . THR A 1 92 ? 9.385 4.836 -13.282 1.00 59.19 92 THR A N 1
ATOM 741 C CA . THR A 1 92 ? 9.533 6.167 -13.892 1.00 59.19 92 THR A CA 1
ATOM 742 C C . THR A 1 92 ? 10.729 6.142 -14.847 1.00 59.19 92 THR A C 1
ATOM 744 O O . THR A 1 92 ? 11.851 5.958 -14.382 1.00 59.19 92 THR A O 1
ATOM 747 N N . PRO A 1 93 ? 10.537 6.330 -16.166 1.00 53.25 93 PRO A N 1
ATOM 748 C CA . PRO A 1 93 ? 11.657 6.502 -17.078 1.00 53.25 93 PRO A CA 1
ATOM 749 C C . PRO A 1 93 ? 12.314 7.853 -16.784 1.00 53.25 93 PRO A C 1
ATOM 751 O O . PRO A 1 93 ? 11.697 8.904 -16.974 1.00 53.25 93 PRO A O 1
ATOM 754 N N . GLU A 1 94 ? 13.552 7.845 -16.293 1.00 45.34 94 GLU A N 1
ATOM 755 C CA . GLU A 1 94 ? 14.343 9.071 -16.231 1.00 45.34 94 GLU A CA 1
ATOM 756 C C . GLU A 1 94 ? 14.611 9.554 -17.664 1.00 45.34 94 GLU A C 1
ATOM 758 O O . GLU A 1 94 ? 15.158 8.826 -18.481 1.00 45.34 94 GLU A O 1
ATOM 763 N N . PHE A 1 95 ? 14.114 10.755 -17.970 1.00 40.03 95 PHE A N 1
ATOM 764 C CA . PHE A 1 95 ? 14.377 11.588 -19.148 1.00 40.03 95 PHE A CA 1
ATOM 765 C C . PHE A 1 95 ? 14.890 10.907 -20.436 1.00 40.03 95 PHE A C 1
ATOM 767 O O . PHE A 1 95 ? 16.081 10.680 -20.615 1.00 40.03 95 PHE A O 1
ATOM 774 N N . GLY A 1 96 ? 13.995 10.821 -21.428 1.00 40.41 96 GLY A N 1
ATOM 775 C CA . GLY A 1 96 ? 14.370 10.894 -22.843 1.00 40.41 96 GLY A CA 1
ATOM 776 C C . GLY A 1 96 ? 14.009 9.665 -23.673 1.00 40.41 96 GLY A C 1
ATOM 777 O O . GLY A 1 96 ? 14.678 8.646 -23.626 1.00 40.41 96 GLY A O 1
ATOM 778 N N . HIS A 1 97 ? 13.000 9.832 -24.530 1.00 39.59 97 HIS A N 1
ATOM 779 C CA . HIS A 1 97 ? 12.749 9.016 -25.724 1.00 39.59 97 HIS A CA 1
ATOM 780 C C . HIS A 1 97 ? 12.298 7.560 -25.518 1.00 39.59 97 HIS A C 1
ATOM 782 O O . HIS A 1 97 ? 13.020 6.624 -25.828 1.00 39.59 97 HIS A O 1
ATOM 788 N N . ALA A 1 98 ? 11.028 7.376 -25.151 1.00 39.00 98 ALA A N 1
ATOM 789 C CA . ALA A 1 98 ? 10.102 6.562 -25.949 1.00 39.00 98 ALA A CA 1
ATOM 790 C C . ALA A 1 98 ? 8.701 6.615 -25.334 1.00 39.00 98 ALA A C 1
ATOM 792 O O . ALA A 1 98 ? 8.391 5.980 -24.326 1.00 39.00 98 ALA A O 1
ATOM 793 N N . GLN A 1 99 ? 7.825 7.360 -25.995 1.00 42.47 99 GLN A N 1
ATOM 794 C CA . GLN A 1 99 ? 6.391 7.156 -25.895 1.00 42.47 99 GLN A CA 1
ATOM 795 C C . GLN A 1 99 ? 6.127 5.690 -26.292 1.00 42.47 99 GLN A C 1
ATOM 797 O O . GLN A 1 99 ? 6.442 5.304 -27.410 1.00 42.47 99 GLN A O 1
ATOM 802 N N . GLN A 1 100 ? 5.580 4.889 -25.370 1.00 42.47 100 GLN A N 1
ATOM 803 C CA . GLN A 1 100 ? 5.170 3.480 -25.550 1.00 42.47 100 GLN A CA 1
ATOM 804 C C . GLN A 1 100 ? 6.188 2.345 -25.316 1.00 42.47 100 GLN A C 1
ATOM 806 O O . GLN A 1 100 ? 6.024 1.273 -25.898 1.00 42.47 100 GLN A O 1
ATOM 811 N N . VAL A 1 101 ? 7.144 2.453 -24.391 1.00 43.41 101 VAL A N 1
ATOM 812 C CA . VAL A 1 101 ? 7.712 1.211 -23.827 1.00 43.41 101 VAL A CA 1
ATOM 813 C C . VAL A 1 101 ? 6.897 0.831 -22.601 1.00 43.41 101 VAL A C 1
ATOM 815 O O . VAL A 1 101 ? 7.052 1.395 -21.522 1.00 43.41 101 VAL A O 1
ATOM 818 N N . ARG A 1 102 ? 5.982 -0.126 -22.790 1.00 45.22 102 ARG A N 1
ATOM 819 C CA . ARG A 1 102 ? 5.436 -0.950 -21.708 1.00 45.22 102 ARG A CA 1
ATOM 820 C C . ARG A 1 102 ? 6.613 -1.696 -21.077 1.00 45.22 102 ARG A C 1
ATOM 822 O O . ARG A 1 102 ? 6.929 -2.811 -21.481 1.00 45.22 102 ARG A O 1
ATOM 829 N N . VAL A 1 103 ? 7.325 -1.042 -20.164 1.00 44.47 103 VAL A N 1
ATOM 830 C CA . VAL A 1 103 ? 8.402 -1.674 -19.408 1.00 44.47 103 VAL A CA 1
ATOM 831 C C . VAL A 1 103 ? 7.739 -2.691 -18.491 1.00 44.47 103 VAL A C 1
ATOM 833 O O . VAL A 1 103 ? 6.807 -2.374 -17.752 1.00 44.47 103 VAL A O 1
ATOM 836 N N . SER A 1 104 ? 8.163 -3.940 -18.648 1.00 43.59 104 SER A N 1
ATOM 837 C CA . SER A 1 104 ? 7.724 -5.064 -17.838 1.00 43.59 104 SER A CA 1
ATOM 838 C C . SER A 1 104 ? 7.840 -4.707 -16.358 1.00 43.59 104 SER A C 1
ATOM 840 O O . SER A 1 104 ? 8.922 -4.338 -15.907 1.00 43.59 104 SER A O 1
ATOM 842 N N . TYR A 1 105 ? 6.750 -4.870 -15.605 1.00 46.97 105 TYR A N 1
ATOM 843 C CA . TYR A 1 105 ? 6.748 -4.759 -14.140 1.00 46.97 105 TYR A CA 1
ATOM 844 C C . TYR A 1 105 ? 7.790 -5.685 -13.482 1.00 46.97 105 TYR A C 1
ATOM 846 O O . TYR A 1 105 ? 8.202 -5.451 -12.350 1.00 46.97 105 TYR A O 1
ATOM 854 N N . TYR A 1 106 ? 8.249 -6.703 -14.218 1.00 47.56 106 TYR A N 1
ATOM 855 C CA . TYR A 1 106 ? 9.310 -7.623 -13.837 1.00 47.56 106 TYR A CA 1
ATOM 856 C C . TYR A 1 106 ? 10.284 -7.751 -15.011 1.00 47.56 106 TYR A C 1
ATOM 858 O O . TYR A 1 106 ? 10.003 -8.434 -15.996 1.00 47.56 106 TYR A O 1
ATOM 866 N N . GLY A 1 107 ? 11.382 -6.996 -14.941 1.00 48.31 107 GLY A N 1
ATOM 867 C CA . GLY A 1 107 ? 12.354 -6.775 -16.011 1.00 48.31 107 GLY A CA 1
ATOM 868 C C . GLY A 1 107 ? 12.620 -7.969 -16.932 1.00 48.31 107 GLY A C 1
ATOM 869 O O . GLY A 1 107 ? 13.057 -9.030 -16.504 1.00 48.31 107 GLY A O 1
ATOM 870 N N . THR A 1 108 ? 12.404 -7.752 -18.226 1.00 43.91 108 THR A N 1
ATOM 871 C CA . THR A 1 108 ? 12.884 -8.628 -19.311 1.00 43.91 108 THR A CA 1
ATOM 872 C C . THR A 1 108 ? 13.353 -7.839 -20.535 1.00 43.91 108 THR A C 1
ATOM 874 O O . THR A 1 108 ? 13.674 -8.430 -21.562 1.00 43.91 108 THR A O 1
ATOM 877 N N . SER A 1 109 ? 13.447 -6.506 -20.445 1.00 44.50 109 SER A N 1
ATOM 878 C CA . SER A 1 109 ? 14.122 -5.724 -21.483 1.00 44.50 109 SER A CA 1
ATOM 879 C C . SER A 1 109 ? 15.613 -5.622 -21.145 1.00 44.50 109 SER A C 1
ATOM 881 O O . SER A 1 109 ? 15.932 -5.219 -20.025 1.00 44.50 109 SER A O 1
ATOM 883 N N . PRO A 1 110 ? 16.536 -5.918 -22.076 1.00 45.47 110 PRO A N 1
ATOM 884 C CA . PRO A 1 110 ? 17.975 -5.726 -21.868 1.00 45.47 110 PRO A CA 1
ATOM 885 C C . PRO A 1 110 ? 18.363 -4.253 -21.635 1.00 45.47 110 PRO A C 1
ATOM 887 O O . PRO A 1 110 ? 19.464 -3.985 -21.171 1.00 45.47 110 PRO A O 1
ATOM 890 N N . ASN A 1 111 ? 17.436 -3.316 -21.884 1.00 45.53 111 ASN A N 1
ATOM 891 C CA . ASN A 1 111 ? 17.555 -1.889 -21.569 1.00 45.53 111 ASN A CA 1
ATOM 892 C C . ASN A 1 111 ? 16.627 -1.453 -20.416 1.00 45.53 111 ASN A C 1
ATOM 894 O O . ASN A 1 111 ? 16.333 -0.269 -20.273 1.00 45.53 111 ASN A O 1
ATOM 898 N N . SER A 1 112 ? 16.102 -2.392 -19.620 1.00 51.22 112 SER A N 1
ATOM 899 C CA . SER A 1 112 ? 15.340 -2.058 -18.417 1.00 51.22 112 SER A CA 1
ATOM 900 C C . SER A 1 112 ? 16.297 -1.382 -17.445 1.00 51.22 112 SER A C 1
ATOM 902 O O . SER A 1 112 ? 17.190 -2.039 -16.918 1.00 51.22 112 SER A O 1
ATOM 904 N N . HIS A 1 113 ? 16.152 -0.074 -17.246 1.00 54.75 113 HIS A N 1
ATOM 905 C CA . HIS A 1 113 ? 16.940 0.670 -16.273 1.00 54.75 113 HIS A CA 1
ATOM 906 C C . HIS A 1 113 ? 16.704 0.073 -14.881 1.00 54.75 113 HIS A C 1
ATOM 908 O O . HIS A 1 113 ? 15.698 0.342 -14.230 1.00 54.75 113 HIS A O 1
ATOM 914 N N . CYS A 1 114 ? 17.608 -0.809 -14.458 1.00 59.16 114 CYS A N 1
ATOM 915 C CA . CYS A 1 114 ? 17.666 -1.300 -13.094 1.00 59.16 114 CYS A CA 1
ATOM 916 C C . CYS A 1 114 ? 17.934 -0.101 -12.178 1.00 59.16 114 CYS A C 1
ATOM 918 O O . CYS A 1 114 ? 18.783 0.737 -12.482 1.00 59.16 114 CYS A O 1
ATOM 920 N N . TYR A 1 115 ? 17.205 -0.014 -11.069 1.00 70.25 115 TYR A N 1
ATOM 921 C CA . TYR A 1 115 ? 17.449 0.995 -10.041 1.00 70.25 115 TYR A CA 1
ATOM 922 C C . TYR A 1 115 ? 18.883 0.877 -9.503 1.00 70.25 115 TYR A C 1
ATOM 924 O O . TYR A 1 115 ? 19.448 -0.220 -9.439 1.00 70.25 115 TYR A O 1
ATOM 932 N N . SER A 1 116 ? 19.482 2.005 -9.115 1.00 81.50 116 SER A N 1
ATOM 933 C CA . SER A 1 116 ? 20.823 1.997 -8.523 1.00 81.50 116 SER A CA 1
ATOM 934 C C . SER A 1 116 ? 20.829 1.287 -7.165 1.00 81.50 116 SER A C 1
ATOM 936 O O . SER A 1 116 ? 19.795 1.152 -6.505 1.00 81.50 116 SER A O 1
ATOM 938 N N . ILE A 1 117 ? 22.012 0.852 -6.719 1.00 83.50 117 ILE A N 1
ATOM 939 C CA . ILE A 1 117 ? 22.204 0.274 -5.377 1.00 83.50 117 ILE A CA 1
ATOM 940 C C . ILE A 1 117 ? 21.718 1.255 -4.300 1.00 83.50 117 ILE A C 1
ATOM 942 O O .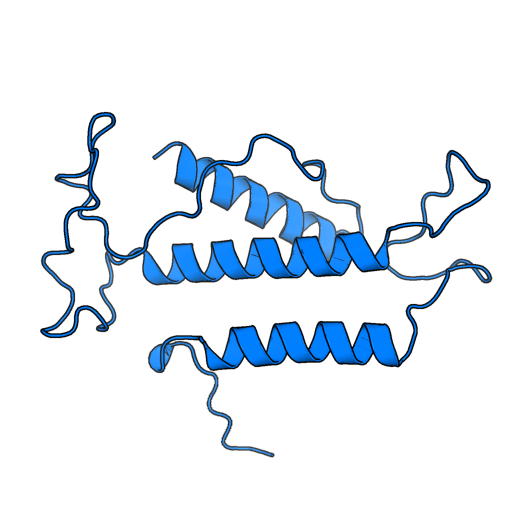 ILE A 1 117 ? 21.019 0.854 -3.373 1.00 83.50 117 ILE A O 1
ATOM 946 N N . ASP A 1 118 ? 22.000 2.547 -4.472 1.00 85.75 118 ASP A N 1
ATOM 947 C CA . ASP A 1 118 ? 21.566 3.593 -3.543 1.00 85.75 118 ASP A CA 1
ATOM 948 C C . ASP A 1 118 ? 20.041 3.770 -3.539 1.00 85.75 118 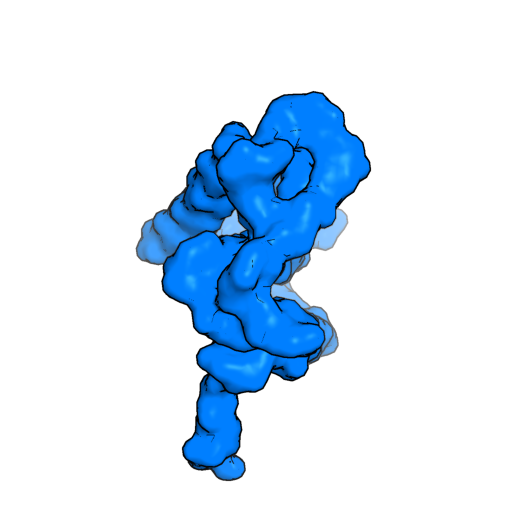ASP A C 1
ATOM 950 O O . ASP A 1 118 ? 19.430 3.918 -2.479 1.00 85.75 118 ASP A O 1
ATOM 954 N N . GLN A 1 119 ? 19.394 3.702 -4.710 1.00 83.81 119 GLN A N 1
ATOM 955 C CA . GLN A 1 119 ? 17.933 3.734 -4.813 1.00 83.81 119 GLN A CA 1
ATOM 956 C C . GLN A 1 119 ? 17.306 2.509 -4.135 1.00 83.81 119 GLN A C 1
ATOM 958 O O . GLN A 1 119 ? 16.323 2.652 -3.406 1.00 83.81 119 GLN A O 1
ATOM 963 N N . ALA A 1 120 ? 17.882 1.316 -4.321 1.00 84.88 120 ALA A N 1
ATOM 964 C CA . ALA A 1 120 ? 17.439 0.101 -3.638 1.00 84.88 120 ALA A CA 1
ATOM 965 C C . ALA A 1 120 ? 17.567 0.227 -2.114 1.00 84.88 120 ALA A C 1
ATOM 967 O O . ALA A 1 120 ? 16.598 -0.030 -1.398 1.00 84.88 120 ALA A O 1
ATOM 968 N N . ALA A 1 121 ? 18.721 0.689 -1.628 1.00 88.56 121 ALA A N 1
ATOM 969 C CA . ALA A 1 121 ? 18.973 0.902 -0.205 1.00 88.56 121 ALA A CA 1
ATOM 970 C C . ALA A 1 121 ? 18.009 1.937 0.399 1.00 88.56 121 ALA A C 1
ATOM 972 O O . ALA A 1 121 ? 17.496 1.753 1.504 1.00 88.56 121 ALA A O 1
ATOM 973 N N . SER A 1 122 ? 17.696 3.005 -0.342 1.00 90.25 122 SER A N 1
ATOM 974 C CA . SER A 1 122 ? 16.703 3.998 0.073 1.00 90.25 122 SER A CA 1
ATOM 975 C C . SER A 1 122 ? 15.300 3.393 0.189 1.00 90.25 122 SER A C 1
ATOM 977 O O . SER A 1 122 ? 14.625 3.624 1.193 1.00 90.25 122 SER A O 1
ATOM 979 N N . MET A 1 123 ? 14.866 2.587 -0.787 1.00 90.56 123 MET A N 1
ATOM 980 C CA . MET A 1 123 ? 13.565 1.908 -0.738 1.00 90.56 123 MET A CA 1
ATOM 981 C C . MET A 1 123 ? 13.490 0.905 0.422 1.00 90.56 123 MET A C 1
ATOM 983 O O . MET A 1 123 ? 12.473 0.838 1.113 1.00 90.56 123 MET A O 1
ATOM 987 N N . GLU A 1 124 ? 14.571 0.166 0.683 1.00 92.00 124 GLU A N 1
ATOM 988 C CA . GLU A 1 124 ? 14.674 -0.735 1.835 1.00 92.00 124 GLU A CA 1
ATOM 989 C C . GLU A 1 124 ? 14.541 0.028 3.162 1.00 92.00 124 GLU A C 1
ATOM 991 O O . GLU A 1 124 ? 13.814 -0.400 4.063 1.00 92.00 124 GLU A O 1
ATOM 996 N N . MET A 1 125 ? 15.201 1.183 3.283 1.00 93.94 125 MET A N 1
ATOM 997 C CA . MET A 1 125 ? 15.140 2.016 4.482 1.00 93.94 125 MET A CA 1
ATOM 998 C C . MET A 1 125 ? 13.715 2.504 4.772 1.00 93.94 125 MET A C 1
ATOM 1000 O O . MET A 1 125 ? 13.290 2.477 5.928 1.00 93.94 125 MET A O 1
ATOM 1004 N N . GLU A 1 126 ? 12.950 2.880 3.743 1.00 93.81 126 GLU A N 1
ATOM 1005 C CA . GLU A 1 126 ? 11.537 3.257 3.890 1.00 93.81 126 GLU A CA 1
ATOM 1006 C C . GLU A 1 126 ? 10.689 2.092 4.426 1.00 93.81 126 GLU A C 1
ATOM 1008 O O . GLU A 1 126 ? 9.891 2.279 5.347 1.00 93.81 126 GLU A O 1
ATOM 1013 N N . VAL A 1 127 ? 10.893 0.875 3.906 1.00 93.19 127 VAL A N 1
ATOM 1014 C CA . VAL A 1 127 ? 10.197 -0.334 4.385 1.00 93.19 127 VAL A CA 1
ATOM 1015 C C . VAL A 1 127 ? 10.565 -0.634 5.837 1.00 93.19 127 VAL A C 1
ATOM 1017 O O . VAL A 1 127 ? 9.684 -0.894 6.658 1.00 93.19 127 VAL A O 1
ATOM 1020 N N . ARG A 1 128 ? 11.852 -0.544 6.192 1.00 92.56 128 ARG A N 1
ATOM 1021 C CA . ARG A 1 128 ? 12.319 -0.739 7.574 1.00 92.56 128 ARG A CA 1
ATOM 1022 C C . ARG A 1 128 ? 11.757 0.313 8.528 1.00 92.56 128 ARG A C 1
ATOM 1024 O O . ARG A 1 128 ? 11.385 -0.044 9.644 1.00 92.56 128 ARG A O 1
ATOM 1031 N N . SER A 1 129 ? 11.677 1.577 8.111 1.00 93.38 129 SER A N 1
ATOM 1032 C CA . SER A 1 129 ? 11.040 2.640 8.902 1.00 93.38 129 SER A CA 1
ATOM 1033 C C . SER A 1 129 ? 9.568 2.323 9.139 1.00 93.38 129 SER A C 1
ATOM 1035 O O . SER A 1 129 ? 9.116 2.315 10.281 1.00 93.38 129 SER A O 1
ATOM 1037 N N . TRP A 1 130 ? 8.841 1.959 8.079 1.00 92.25 130 TRP A N 1
ATOM 1038 C CA . TRP A 1 130 ? 7.427 1.606 8.177 1.00 92.25 130 TRP A CA 1
ATOM 1039 C C . TRP A 1 130 ? 7.182 0.437 9.138 1.00 92.25 130 TRP A C 1
ATOM 1041 O O . TRP A 1 130 ? 6.276 0.521 9.962 1.00 92.25 130 TRP A O 1
ATOM 1051 N N . LEU A 1 131 ? 8.013 -0.612 9.087 1.00 91.25 131 LEU A N 1
ATOM 1052 C CA . LEU A 1 131 ? 7.935 -1.754 10.006 1.00 91.25 131 LEU A CA 1
ATOM 1053 C C . LEU A 1 131 ? 8.189 -1.357 11.468 1.00 91.25 131 LEU A C 1
ATOM 1055 O O . LEU A 1 131 ? 7.490 -1.839 12.356 1.00 91.25 131 LEU A O 1
ATOM 1059 N N . LYS A 1 132 ? 9.161 -0.472 11.728 1.00 89.31 132 LYS A N 1
ATOM 1060 C CA . LYS A 1 132 ? 9.472 0.020 13.085 1.00 89.31 132 LYS A CA 1
ATOM 1061 C C . LYS A 1 132 ? 8.359 0.888 13.672 1.00 89.31 132 LYS A C 1
ATOM 1063 O O . LYS A 1 132 ? 8.179 0.911 14.883 1.00 89.31 132 LYS A O 1
ATOM 1068 N N . GLU A 1 133 ? 7.621 1.597 12.825 1.00 88.50 133 GLU A N 1
ATOM 1069 C CA . GLU A 1 133 ? 6.497 2.452 13.225 1.00 88.50 133 GLU A CA 1
ATOM 1070 C C . GLU A 1 133 ? 5.199 1.674 13.497 1.00 88.50 133 GLU A C 1
ATOM 1072 O O . GLU A 1 133 ? 4.198 2.267 13.914 1.00 88.50 133 GLU A O 1
ATOM 1077 N N . LEU A 1 134 ? 5.173 0.361 13.245 1.00 85.75 134 LEU A N 1
ATOM 1078 C CA . LEU A 1 134 ? 4.000 -0.456 13.526 1.00 85.75 134 LEU A CA 1
ATOM 1079 C C . LEU A 1 134 ? 3.755 -0.563 15.039 1.00 85.75 134 LEU A C 1
ATOM 1081 O O . LEU A 1 134 ? 4.709 -0.706 15.808 1.00 85.75 134 LEU A O 1
ATOM 1085 N N . PRO A 1 135 ? 2.483 -0.566 15.482 1.00 81.12 135 PRO A N 1
ATOM 1086 C CA . PRO A 1 135 ? 2.146 -0.928 16.854 1.00 81.12 135 PRO A CA 1
ATOM 1087 C C . PRO A 1 135 ? 2.721 -2.298 17.220 1.00 81.12 135 PRO A C 1
ATOM 1089 O O . PRO A 1 135 ? 2.752 -3.187 16.372 1.00 81.12 135 PRO A O 1
ATOM 1092 N N . GLN A 1 136 ? 3.112 -2.486 18.482 1.00 78.88 136 GLN A N 1
ATOM 1093 C CA . GLN A 1 136 ? 3.828 -3.681 18.954 1.00 78.88 136 GLN A CA 1
ATOM 1094 C C . GLN A 1 136 ? 3.157 -5.006 18.553 1.00 78.88 136 GLN A C 1
ATOM 1096 O O . GLN A 1 136 ? 3.829 -5.944 18.155 1.00 78.88 136 GLN A O 1
ATOM 1101 N N . TYR A 1 137 ? 1.827 -5.069 18.566 1.00 76.75 137 TYR A N 1
ATOM 1102 C CA . TYR A 1 137 ? 1.055 -6.260 18.184 1.00 76.75 137 TYR A CA 1
ATOM 1103 C C . TYR A 1 137 ? 0.986 -6.539 16.669 1.00 76.75 137 TYR A C 1
ATOM 1105 O O . TYR A 1 137 ? 0.442 -7.563 16.267 1.00 76.75 137 TYR A O 1
ATOM 1113 N N . TYR A 1 138 ? 1.493 -5.639 15.822 1.00 78.44 138 TYR A N 1
ATOM 1114 C CA . TYR A 1 138 ? 1.701 -5.863 14.384 1.00 78.44 138 TYR A CA 1
ATOM 1115 C C . TYR A 1 138 ? 3.178 -6.018 14.018 1.00 78.44 138 TYR A C 1
ATOM 1117 O O . TYR A 1 138 ? 3.489 -6.248 12.848 1.00 78.44 138 TYR A O 1
ATOM 1125 N N . GLN A 1 139 ? 4.090 -5.858 14.977 1.00 83.12 139 GLN 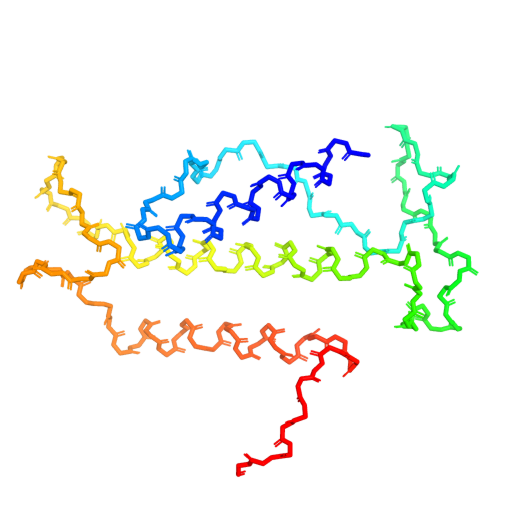A N 1
ATOM 1126 C CA . GLN A 1 139 ? 5.497 -6.132 14.739 1.00 83.12 139 GLN A CA 1
ATOM 1127 C C . GLN A 1 139 ? 5.673 -7.645 14.625 1.00 83.12 139 GLN A C 1
ATOM 1129 O O . GLN A 1 139 ? 5.134 -8.412 15.419 1.00 83.12 139 GLN A O 1
ATOM 1134 N N . LEU A 1 140 ? 6.397 -8.072 13.596 1.00 77.12 140 LEU A N 1
ATOM 1135 C CA . LEU A 1 140 ? 6.837 -9.457 13.494 1.00 77.12 140 LEU A CA 1
ATOM 1136 C C . LEU A 1 140 ? 7.872 -9.690 14.598 1.00 77.12 140 LEU A C 1
ATOM 1138 O O . LEU A 1 140 ? 8.738 -8.832 14.789 1.00 77.12 140 LEU A O 1
ATOM 1142 N N . ASP A 1 141 ? 7.804 -10.827 15.295 1.00 68.62 141 ASP A N 1
ATOM 1143 C CA . ASP A 1 141 ? 8.865 -11.233 16.217 1.00 68.62 141 ASP A CA 1
ATOM 1144 C C . ASP A 1 141 ? 10.187 -11.259 15.441 1.00 68.62 141 ASP A C 1
ATOM 1146 O O . ASP A 1 141 ? 10.424 -12.129 14.607 1.00 68.62 141 ASP A O 1
ATOM 1150 N N . GLN A 1 142 ? 11.064 -10.288 15.702 1.00 57.75 142 GLN A N 1
ATOM 1151 C CA . GLN A 1 142 ? 12.426 -10.280 15.154 1.00 57.75 142 GLN A CA 1
ATOM 1152 C C . GLN A 1 142 ? 13.326 -11.320 15.844 1.00 57.75 142 GLN A C 1
ATOM 1154 O O . GLN A 1 142 ? 14.525 -11.377 15.588 1.00 57.75 142 GLN A O 1
ATOM 1159 N N . ALA A 1 143 ? 12.762 -12.155 16.719 1.00 46.69 143 ALA A N 1
ATOM 1160 C CA . ALA A 1 143 ? 13.441 -13.288 17.314 1.00 46.69 143 ALA A CA 1
ATOM 1161 C C . ALA A 1 143 ? 13.537 -14.414 16.278 1.00 46.69 143 ALA A C 1
ATOM 1163 O O . ALA A 1 143 ? 12.664 -15.272 16.239 1.00 46.69 143 ALA A O 1
ATOM 1164 N N . LEU A 1 144 ? 14.558 -14.345 15.415 1.00 43.78 144 LEU A N 1
ATOM 1165 C CA . LEU A 1 144 ? 15.290 -15.446 14.760 1.00 43.78 144 LEU A CA 1
ATOM 1166 C C . LEU A 1 144 ? 16.085 -14.876 13.564 1.00 43.78 144 LEU A C 1
ATOM 1168 O O . LEU A 1 144 ? 15.737 -15.093 12.404 1.00 43.78 144 LEU A O 1
ATOM 1172 N N . SER A 1 145 ? 17.163 -14.141 13.846 1.00 36.94 145 SER A N 1
ATOM 1173 C CA . SER A 1 145 ? 18.314 -13.994 12.940 1.00 36.94 145 SER A CA 1
ATOM 1174 C C . SER A 1 145 ? 19.567 -13.678 13.738 1.00 36.94 145 SER A C 1
ATOM 1176 O O . SER A 1 145 ? 19.512 -12.664 14.471 1.00 36.94 145 SER A O 1
#

Sequence (145 aa):
MRRRVWWTIMYYDLFVSDVMNQPPLIADNSFSTKLPVANVDEKVFGPMSIRIPPTTAGGEDGSGYCKDGMRYFEIRSRLTLLVRSIKRRMNTPEFGHAQQVRVSYYGTSPNSHCYSIDQAASMEMEVRSWLKELPQYYQLDQALS

Solvent-accessible surface area (backbone atoms only — not comparable to full-atom values): 9334 Å² total; per-residue (Å²): 109,73,63,57,55,50,50,50,51,54,42,48,41,48,52,52,16,59,78,67,69,45,80,52,83,75,56,89,90,50,93,79,68,75,83,66,69,36,56,52,29,68,94,74,55,52,99,81,54,90,66,77,46,74,45,93,65,36,45,103,81,59,75,49,91,35,96,89,47,38,46,67,60,28,53,53,48,53,48,46,50,51,54,50,55,52,50,48,63,70,68,53,81,80,84,81,91,66,95,81,69,84,72,55,91,67,77,78,52,100,78,54,77,71,78,49,72,68,56,49,52,52,55,50,49,53,53,52,50,55,54,68,70,41,58,75,93,72,43,74,80,78,86,84,126

pLDDT: mean 71.38, std 17.26, range [36.94, 95.31]

Organism: NCBI:txid1447944